Protein AF-A0A9P6WJU5-F1 (afdb_monomer_lite)

Foldseek 3Di:
DQDDDPDDDFDFDDQPLVVLVVVLVVVCVVPNPPDPVSVVSVVVSVVSVVVVDDRPDGDDDCVSVVSRVCVVVVVVVVVD

Sequence (80 aa):
MLLRVKNQVAKQQANPCLVIMSQMLNCWASNGEGNVACKGLEQELKGCMAKGIKVPPPPKPTLNYHAARLLPKIHKQEKK

pLDDT: mean 84.95, std 9.43, range [48.25, 95.31]

Radius of gyration: 22.63 Å; chains: 1; bounding box: 56×18×50 Å

InterPro domains:
  IPR017264 Small ribosomal subunit protein mS37, fungal-type [PTHR28066] (3-77)

Secondary structure (DSSP, 8-state):
-----SS----PPPPHHHHHHHHHHHHHHHH-TT-GGGHHHHHHHHHHHHTT-PPPPPPPP-HHHHHHHHHHHHHHHHT-

Organism: NCBI:txid460514

Structure (mmCIF, N/CA/C/O backbone):
data_AF-A0A9P6WJU5-F1
#
_entry.id   AF-A0A9P6WJU5-F1
#
loop_
_atom_site.group_PDB
_atom_site.id
_atom_site.type_symbol
_atom_site.label_atom_id
_atom_site.label_alt_id
_atom_site.label_comp_id
_atom_site.label_asym_id
_atom_site.label_entity_id
_atom_site.label_seq_id
_atom_site.pdbx_PDB_ins_code
_atom_site.Cartn_x
_atom_site.Cartn_y
_atom_site.Cartn_z
_atom_site.occupancy
_atom_site.B_iso_or_equiv
_atom_site.auth_seq_id
_atom_site.auth_comp_id
_atom_site.auth_asym_id
_atom_site.auth_atom_id
_atom_site.pdbx_PDB_model_num
ATOM 1 N N . MET A 1 1 ? -22.918 -14.118 28.326 1.00 60.19 1 MET A N 1
ATOM 2 C CA . MET A 1 1 ? -22.252 -14.223 27.008 1.00 60.19 1 MET A CA 1
ATOM 3 C C . MET A 1 1 ? -21.501 -12.922 26.756 1.00 60.19 1 MET A C 1
ATOM 5 O O . MET A 1 1 ? -22.106 -11.873 26.923 1.00 60.19 1 MET A O 1
ATOM 9 N N . LEU A 1 2 ? -20.196 -12.969 26.473 1.00 73.12 2 LEU A N 1
ATOM 10 C CA . LEU A 1 2 ? -19.341 -11.784 26.294 1.00 73.12 2 LEU A CA 1
ATOM 11 C C . LEU A 1 2 ? -19.115 -11.565 24.792 1.00 73.12 2 LEU A C 1
ATOM 13 O O . LEU A 1 2 ? -18.519 -12.420 24.139 1.00 73.12 2 LEU A O 1
ATOM 17 N N . LEU A 1 3 ? -19.607 -10.450 24.243 1.00 82.50 3 LEU A N 1
ATOM 18 C CA . LEU A 1 3 ? -19.423 -10.106 22.833 1.00 82.50 3 LEU A CA 1
ATOM 19 C C . LEU A 1 3 ? -18.003 -9.582 22.618 1.00 82.50 3 LEU A C 1
ATOM 21 O O . LEU A 1 3 ? -17.648 -8.502 23.091 1.00 82.50 3 LEU A O 1
ATOM 25 N N . ARG A 1 4 ? -17.187 -10.363 21.913 1.00 85.31 4 ARG A N 1
ATOM 26 C CA 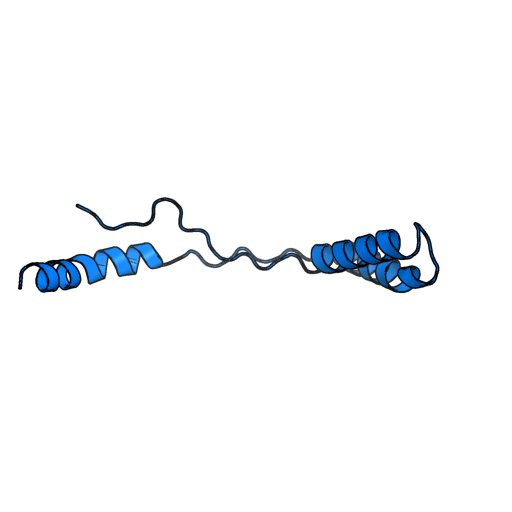. ARG A 1 4 ? -15.822 -9.988 21.539 1.00 85.31 4 ARG A CA 1
ATOM 27 C C . ARG A 1 4 ? -15.433 -10.617 20.210 1.00 85.31 4 ARG A C 1
ATOM 29 O O . ARG A 1 4 ? -15.826 -11.742 19.910 1.00 85.31 4 ARG A O 1
ATOM 36 N N . VAL A 1 5 ? -14.596 -9.918 19.458 1.00 87.19 5 VAL A N 1
ATOM 37 C CA . VAL A 1 5 ? -13.926 -10.447 18.271 1.00 87.19 5 VAL A CA 1
ATOM 38 C C . VAL A 1 5 ? -12.655 -11.171 18.710 1.00 87.19 5 VAL A C 1
ATOM 40 O O . VAL A 1 5 ? -11.806 -10.584 19.384 1.00 87.19 5 VAL A O 1
ATOM 43 N N . LYS A 1 6 ? -12.538 -12.453 18.337 1.00 82.94 6 LYS A N 1
ATOM 44 C CA . LYS A 1 6 ? -11.421 -13.333 18.727 1.00 82.94 6 LYS A CA 1
ATOM 45 C C . LYS A 1 6 ? -10.087 -12.885 18.116 1.00 82.94 6 LYS A C 1
ATOM 47 O O . LYS A 1 6 ? -9.103 -12.806 18.836 1.00 82.94 6 LYS A O 1
ATOM 52 N N . ASN A 1 7 ? -10.085 -12.527 16.830 1.00 81.94 7 ASN A N 1
ATOM 53 C CA . ASN A 1 7 ? -8.907 -12.043 16.108 1.00 81.94 7 ASN A CA 1
ATOM 54 C C . ASN A 1 7 ? -9.179 -10.635 15.573 1.00 81.94 7 ASN A C 1
ATOM 56 O O . ASN A 1 7 ? -9.779 -10.469 14.512 1.00 81.94 7 ASN A O 1
ATOM 60 N N . GLN A 1 8 ? -8.771 -9.609 16.318 1.00 79.38 8 GLN A N 1
ATOM 61 C CA . GLN A 1 8 ? -8.884 -8.231 15.849 1.00 79.38 8 GLN A CA 1
ATOM 62 C C . GLN A 1 8 ? -7.719 -7.929 14.898 1.00 79.38 8 GLN A C 1
ATOM 64 O O . GLN A 1 8 ? -6.616 -7.610 15.337 1.00 79.38 8 GLN A O 1
ATOM 69 N N . VAL A 1 9 ? -7.956 -8.044 13.593 1.00 80.94 9 VAL A N 1
ATOM 70 C CA . VAL A 1 9 ? -6.953 -7.700 12.578 1.00 80.94 9 VAL A CA 1
ATOM 71 C C . VAL A 1 9 ? -6.926 -6.183 12.405 1.00 80.94 9 VAL A C 1
ATOM 73 O O . VAL A 1 9 ? -7.922 -5.575 12.012 1.00 80.94 9 VAL A O 1
ATOM 76 N N . ALA A 1 10 ? -5.792 -5.557 12.714 1.00 79.31 10 ALA A N 1
ATOM 77 C CA . ALA A 1 10 ? -5.567 -4.154 12.391 1.00 79.31 10 ALA A CA 1
ATOM 78 C C . ALA A 1 10 ? -5.199 -4.028 10.907 1.00 79.31 10 ALA A C 1
ATOM 80 O O . ALA A 1 10 ? -4.395 -4.814 10.404 1.00 79.31 10 ALA A O 1
ATOM 81 N N . LYS A 1 11 ? -5.770 -3.041 10.204 1.00 76.75 11 LYS A N 1
ATOM 82 C CA . LYS A 1 11 ? -5.379 -2.758 8.818 1.00 76.75 11 LYS A CA 1
ATOM 83 C C . LYS A 1 11 ? -3.921 -2.305 8.806 1.00 76.75 11 LYS A C 1
ATOM 85 O O . LYS A 1 11 ? -3.606 -1.214 9.270 1.00 76.75 11 LYS A O 1
ATOM 90 N N . GLN A 1 12 ? -3.047 -3.165 8.300 1.00 75.25 12 GLN A N 1
ATOM 91 C CA . GLN A 1 12 ? -1.659 -2.826 8.027 1.00 75.25 12 GLN A CA 1
ATOM 92 C C . GLN A 1 12 ? -1.597 -2.079 6.699 1.00 75.25 12 GLN A C 1
ATOM 94 O O . GLN A 1 12 ? -2.214 -2.495 5.718 1.00 75.25 12 GLN A O 1
ATOM 99 N N . GLN A 1 13 ? -0.868 -0.967 6.671 1.00 76.75 13 GLN A N 1
ATOM 100 C CA . GLN A 1 13 ? -0.577 -0.299 5.414 1.00 76.75 13 GLN A CA 1
ATOM 101 C C . GLN A 1 13 ? 0.411 -1.166 4.629 1.00 76.75 13 GLN A C 1
ATOM 103 O O . GLN A 1 13 ? 1.398 -1.649 5.186 1.00 76.75 13 GLN A O 1
ATOM 108 N N . ALA A 1 14 ? 0.121 -1.410 3.352 1.00 76.88 14 ALA A N 1
ATOM 109 C CA . ALA A 1 14 ? 1.015 -2.179 2.499 1.00 76.88 14 ALA A CA 1
ATOM 110 C C . ALA A 1 14 ? 2.363 -1.457 2.364 1.00 76.88 14 ALA A C 1
ATOM 112 O O . ALA A 1 14 ? 2.415 -0.227 2.299 1.00 76.88 14 ALA A O 1
ATOM 113 N N . ASN A 1 15 ? 3.454 -2.223 2.314 1.00 83.06 15 ASN A N 1
ATOM 114 C CA . ASN A 1 15 ? 4.775 -1.652 2.086 1.00 83.06 15 ASN A CA 1
ATOM 115 C C . ASN A 1 15 ? 4.823 -1.033 0.674 1.00 83.06 15 ASN A C 1
ATOM 117 O O . ASN A 1 15 ? 4.543 -1.748 -0.293 1.00 83.06 15 ASN A O 1
ATOM 121 N N . PRO A 1 16 ? 5.194 0.253 0.528 1.00 84.75 16 PRO A N 1
ATOM 122 C CA . PRO A 1 16 ? 5.238 0.917 -0.774 1.00 84.75 16 PRO A CA 1
ATOM 123 C C . PRO A 1 16 ? 6.143 0.197 -1.786 1.00 84.75 16 PRO A C 1
ATOM 125 O O . PRO A 1 16 ? 5.810 0.145 -2.966 1.00 84.75 16 PRO A O 1
ATOM 128 N N . CYS A 1 17 ? 7.227 -0.449 -1.342 1.00 90.25 17 CYS A N 1
ATOM 129 C CA . CYS A 1 17 ? 8.121 -1.180 -2.244 1.00 90.25 17 CYS A CA 1
ATOM 130 C C . CYS A 1 17 ? 7.473 -2.442 -2.823 1.00 90.25 17 CYS A C 1
ATOM 132 O O . CYS A 1 17 ? 7.776 -2.820 -3.950 1.00 90.25 17 CYS A O 1
ATOM 134 N N . LEU A 1 18 ? 6.550 -3.078 -2.089 1.00 89.06 18 LEU A N 1
ATOM 135 C CA . LEU A 1 18 ? 5.810 -4.239 -2.598 1.00 89.06 18 LEU A CA 1
ATOM 136 C C . LEU A 1 18 ? 4.826 -3.841 -3.699 1.00 89.06 18 LEU A C 1
ATOM 138 O O . LEU A 1 18 ? 4.603 -4.613 -4.631 1.00 89.06 18 LEU A O 1
ATOM 142 N N . VAL A 1 19 ? 4.262 -2.634 -3.618 1.00 90.50 19 VAL A N 1
ATOM 143 C CA . VAL A 1 19 ? 3.388 -2.098 -4.668 1.00 90.50 19 VAL A CA 1
ATOM 144 C C . VAL A 1 19 ? 4.182 -1.905 -5.961 1.00 90.50 19 VAL A C 1
ATOM 146 O O . VAL A 1 19 ? 3.783 -2.424 -7.000 1.00 90.50 19 VAL A O 1
ATOM 149 N N . ILE A 1 20 ? 5.341 -1.246 -5.879 1.00 91.44 20 ILE A N 1
ATOM 150 C CA . ILE A 1 20 ? 6.226 -0.995 -7.030 1.00 91.44 20 ILE A CA 1
ATOM 151 C C . ILE A 1 20 ? 6.742 -2.315 -7.614 1.00 91.44 20 ILE A C 1
ATOM 153 O O . ILE A 1 20 ? 6.731 -2.512 -8.826 1.00 91.44 20 ILE A O 1
ATOM 157 N N . MET A 1 21 ? 7.118 -3.266 -6.757 1.00 92.06 21 MET A N 1
ATOM 158 C CA . MET A 1 21 ? 7.527 -4.606 -7.184 1.00 92.06 21 MET A CA 1
ATOM 159 C C . 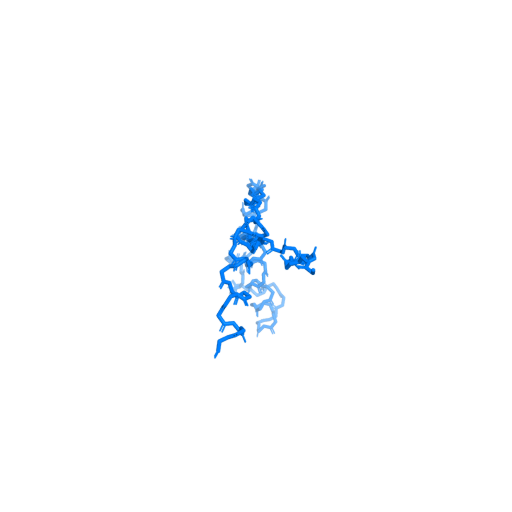MET A 1 21 ? 6.420 -5.306 -7.975 1.00 92.06 21 MET A C 1
ATOM 161 O O . MET A 1 21 ? 6.683 -5.886 -9.024 1.00 92.06 21 MET A O 1
ATOM 165 N N . SER A 1 22 ? 5.173 -5.218 -7.506 1.00 93.44 22 SER A N 1
ATOM 166 C CA . SER A 1 22 ? 4.029 -5.825 -8.196 1.00 93.44 22 SER A CA 1
ATOM 167 C C . SER A 1 22 ? 3.795 -5.179 -9.565 1.00 93.44 22 SER A C 1
ATOM 169 O O . SER A 1 22 ? 3.511 -5.872 -10.538 1.00 93.44 22 SER A O 1
ATOM 171 N N . GLN A 1 23 ? 3.971 -3.858 -9.670 1.00 92.44 23 GLN A N 1
ATOM 172 C CA . GLN A 1 23 ? 3.895 -3.139 -10.946 1.00 92.44 23 GLN A CA 1
ATOM 173 C C . GLN A 1 23 ? 5.015 -3.557 -11.909 1.00 92.44 23 GLN A C 1
ATOM 175 O O . GLN A 1 23 ? 4.753 -3.777 -13.090 1.00 92.44 23 GLN A O 1
ATOM 180 N N . MET A 1 24 ? 6.242 -3.725 -11.409 1.00 93.94 24 MET A N 1
ATOM 181 C CA . MET A 1 24 ? 7.379 -4.199 -12.202 1.00 93.94 24 MET A CA 1
ATOM 182 C C . MET A 1 24 ? 7.132 -5.610 -12.750 1.00 93.94 24 MET A C 1
ATOM 184 O O . MET A 1 24 ? 7.321 -5.848 -13.941 1.00 93.94 24 MET A O 1
ATOM 188 N N . LEU A 1 25 ? 6.637 -6.523 -11.908 1.00 94.19 25 LEU A N 1
ATOM 189 C CA . LEU A 1 25 ? 6.287 -7.886 -12.317 1.00 94.19 25 LEU A CA 1
ATOM 190 C C . LEU A 1 25 ? 5.169 -7.901 -13.366 1.00 94.19 25 LEU A C 1
ATOM 192 O O . LEU A 1 25 ? 5.260 -8.647 -14.336 1.00 94.19 25 LEU A O 1
ATOM 196 N N . ASN A 1 26 ? 4.158 -7.040 -13.231 1.00 94.25 26 ASN A N 1
ATOM 197 C CA . ASN A 1 26 ? 3.115 -6.890 -14.252 1.00 94.25 26 ASN A CA 1
ATOM 198 C C . ASN A 1 26 ? 3.678 -6.364 -15.581 1.00 94.25 26 ASN A C 1
ATOM 200 O O . ASN A 1 26 ? 3.246 -6.790 -16.656 1.00 94.25 26 ASN A O 1
ATOM 204 N N . CYS A 1 27 ? 4.661 -5.462 -15.520 1.00 95.25 27 CYS A N 1
ATOM 205 C CA . CYS A 1 27 ? 5.343 -4.961 -16.707 1.00 95.25 27 CYS A CA 1
ATOM 206 C C . CYS A 1 27 ? 6.117 -6.079 -17.420 1.00 95.25 27 CYS A C 1
ATOM 208 O O . CYS A 1 27 ? 5.965 -6.229 -18.634 1.00 95.25 27 CYS A O 1
ATOM 210 N N . TRP A 1 28 ? 6.865 -6.906 -16.680 1.00 95.31 28 TRP A N 1
ATOM 211 C CA . TRP A 1 28 ? 7.560 -8.074 -17.237 1.00 95.31 28 TRP A CA 1
ATOM 212 C C . TRP A 1 28 ? 6.601 -9.134 -17.774 1.00 95.31 28 TRP A C 1
ATOM 214 O O . TRP A 1 28 ? 6.846 -9.680 -18.846 1.00 95.31 28 TRP A O 1
ATOM 224 N N . ALA A 1 29 ? 5.482 -9.377 -17.092 1.00 95.06 29 ALA A N 1
ATOM 225 C CA . ALA A 1 29 ? 4.456 -10.301 -17.568 1.00 95.06 29 ALA A CA 1
ATOM 226 C C . ALA A 1 29 ? 3.855 -9.869 -18.918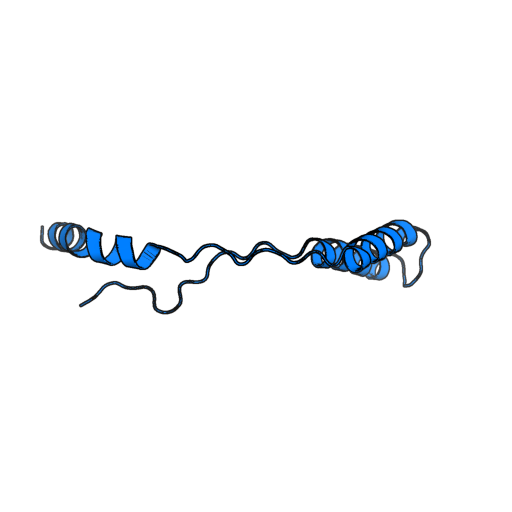 1.00 95.06 29 ALA A C 1
ATOM 228 O O . ALA A 1 29 ? 3.462 -10.720 -19.709 1.00 95.06 29 ALA A O 1
ATOM 229 N N . SER A 1 30 ? 3.804 -8.561 -19.191 1.00 94.56 30 SER A N 1
ATOM 230 C CA . SER A 1 30 ? 3.219 -8.017 -20.424 1.00 94.56 30 SER A CA 1
ATOM 231 C C . SER A 1 30 ? 4.237 -7.831 -21.555 1.00 94.56 30 SER A C 1
ATOM 233 O O . SER A 1 30 ? 3.8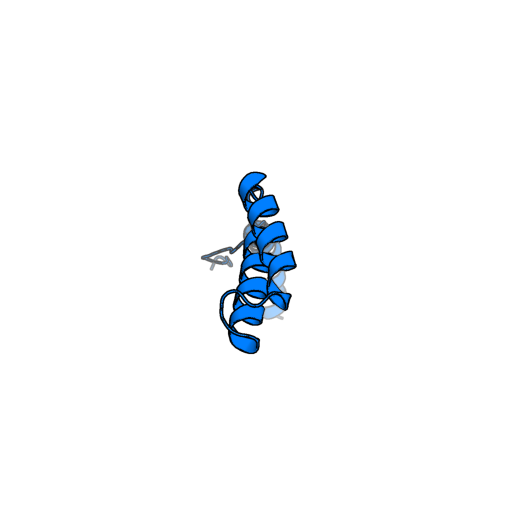91 -7.997 -22.720 1.00 94.56 30 SER A O 1
ATOM 235 N N . ASN A 1 31 ? 5.479 -7.456 -21.232 1.00 92.56 31 ASN A N 1
ATOM 236 C CA . ASN A 1 31 ? 6.475 -6.999 -22.213 1.00 92.56 31 ASN A CA 1
ATOM 237 C C . ASN A 1 31 ? 7.714 -7.905 -22.318 1.00 92.56 31 ASN A C 1
ATOM 239 O O . ASN A 1 31 ? 8.588 -7.642 -23.147 1.00 92.56 31 ASN A O 1
ATOM 243 N N . GLY A 1 32 ? 7.805 -8.938 -21.478 1.00 90.44 32 GLY A N 1
ATOM 244 C CA . GLY A 1 32 ? 8.995 -9.766 -21.314 1.00 90.44 32 GLY A CA 1
ATOM 245 C C . GLY A 1 32 ? 9.953 -9.230 -20.247 1.00 90.44 32 GLY A C 1
ATOM 246 O O . GLY A 1 32 ? 9.992 -8.034 -19.939 1.00 90.44 32 GLY A O 1
ATOM 247 N N . GLU A 1 33 ? 10.729 -10.144 -19.667 1.00 90.50 33 GLU A N 1
ATOM 248 C CA . GLU A 1 33 ? 11.764 -9.825 -18.685 1.00 90.50 33 GLU A CA 1
ATOM 249 C C . GLU A 1 33 ? 12.824 -8.889 -19.287 1.00 90.50 33 GLU A C 1
ATOM 251 O O . GLU A 1 33 ? 13.273 -9.077 -20.417 1.00 90.50 33 GLU A O 1
ATOM 256 N N . GLY A 1 34 ? 13.219 -7.858 -18.535 1.00 84.31 34 GLY A N 1
ATOM 257 C CA . GLY A 1 34 ? 14.292 -6.941 -18.941 1.00 84.31 34 GLY A CA 1
ATOM 258 C C . GLY A 1 34 ? 13.938 -5.982 -20.085 1.00 84.31 34 GLY A C 1
ATOM 259 O O . GLY A 1 34 ? 14.827 -5.322 -20.626 1.00 84.31 34 GLY A O 1
ATOM 260 N N . ASN A 1 35 ? 12.658 -5.870 -20.460 1.00 92.06 35 ASN A N 1
ATOM 261 C CA . ASN A 1 35 ? 12.228 -4.902 -21.466 1.00 92.06 35 ASN A CA 1
ATOM 262 C C . ASN A 1 35 ? 12.502 -3.458 -20.997 1.00 92.06 35 ASN A C 1
ATOM 264 O O . ASN A 1 35 ? 12.214 -3.090 -19.855 1.00 92.06 35 ASN A O 1
ATOM 268 N N . VAL A 1 36 ? 13.005 -2.611 -21.901 1.00 92.88 36 VAL A N 1
ATOM 269 C CA . VAL A 1 36 ? 13.297 -1.187 -21.654 1.00 92.88 36 VAL A CA 1
ATOM 270 C C . VAL A 1 36 ? 12.106 -0.401 -21.099 1.00 92.88 36 VAL A C 1
ATOM 272 O O . VAL A 1 36 ? 12.319 0.532 -20.325 1.00 92.88 36 VAL A O 1
ATOM 275 N N . ALA A 1 37 ? 10.871 -0.804 -21.416 1.00 90.50 37 ALA A N 1
ATOM 276 C CA . ALA A 1 37 ? 9.656 -0.207 -20.859 1.00 90.50 37 ALA A CA 1
ATOM 277 C C . ALA A 1 37 ? 9.562 -0.345 -19.323 1.00 90.50 37 ALA A C 1
ATOM 279 O O . ALA A 1 37 ? 8.987 0.517 -18.661 1.00 90.50 37 ALA A O 1
ATOM 280 N N . CYS A 1 38 ? 10.162 -1.390 -18.743 1.00 93.25 38 CYS A N 1
ATOM 281 C CA . CYS A 1 38 ? 10.110 -1.683 -17.307 1.00 93.25 38 CYS A CA 1
ATOM 282 C C . CYS A 1 38 ? 11.299 -1.102 -16.521 1.00 93.25 38 CYS A C 1
ATOM 284 O O . CYS A 1 38 ? 11.286 -1.106 -15.289 1.00 93.25 38 CYS A O 1
ATOM 286 N N . LYS A 1 39 ? 12.299 -0.534 -17.210 1.00 93.00 39 LYS A N 1
ATOM 287 C CA . LYS A 1 39 ? 13.550 -0.047 -16.605 1.00 93.00 39 LYS A CA 1
ATOM 288 C C . LYS A 1 39 ? 13.333 1.066 -15.572 1.00 93.00 39 LYS A C 1
ATOM 290 O O . LYS A 1 39 ? 14.073 1.157 -14.594 1.00 93.00 39 LYS A O 1
ATOM 295 N N . GLY A 1 40 ? 12.306 1.897 -15.770 1.00 92.94 40 GLY A N 1
ATOM 296 C CA . GLY A 1 40 ? 11.911 2.920 -14.797 1.00 92.94 40 GLY A CA 1
ATOM 297 C C . GLY A 1 40 ? 11.420 2.310 -13.481 1.00 92.94 40 GLY A C 1
ATOM 298 O O . GLY A 1 40 ? 11.878 2.705 -12.411 1.00 92.94 40 GLY A O 1
ATOM 299 N N . LEU A 1 41 ? 10.570 1.281 -13.563 1.00 92.88 41 LEU A N 1
ATOM 300 C CA . LEU A 1 41 ? 10.052 0.555 -12.397 1.00 92.88 41 LEU A CA 1
ATOM 301 C C . LEU A 1 41 ? 11.169 -0.188 -11.652 1.00 92.88 41 LEU A C 1
ATOM 303 O O . LEU A 1 41 ? 11.171 -0.220 -10.424 1.00 92.88 41 LEU A O 1
ATOM 307 N N . GLU A 1 42 ? 12.157 -0.726 -12.370 1.00 90.88 42 GLU A N 1
ATOM 308 C CA . GLU A 1 42 ? 13.338 -1.348 -11.757 1.00 90.88 42 GLU A CA 1
ATOM 309 C C . GLU A 1 42 ? 14.181 -0.346 -10.955 1.00 90.88 42 GLU A C 1
ATOM 311 O O . GLU A 1 42 ? 14.637 -0.653 -9.848 1.00 90.88 42 GLU A O 1
ATOM 316 N N . GLN A 1 43 ? 14.407 0.856 -11.495 1.00 93.31 43 GLN A N 1
ATOM 317 C CA . GLN A 1 43 ? 15.138 1.913 -10.788 1.00 93.31 43 GLN A CA 1
ATOM 318 C C . GLN A 1 43 ? 14.367 2.400 -9.560 1.00 93.31 43 GLN A C 1
ATOM 320 O O . GLN A 1 43 ? 14.958 2.581 -8.491 1.00 93.31 43 GLN A O 1
ATOM 325 N N . GLU A 1 44 ? 13.051 2.557 -9.688 1.00 91.00 44 GLU A N 1
ATOM 326 C CA . GLU A 1 44 ? 12.184 2.960 -8.586 1.00 91.00 44 GLU A CA 1
ATOM 327 C C . GLU A 1 44 ? 12.158 1.905 -7.470 1.00 91.00 44 GLU A C 1
ATOM 329 O O . GLU A 1 44 ? 12.314 2.240 -6.292 1.00 91.00 44 GLU A O 1
ATOM 334 N N . LEU A 1 45 ? 12.072 0.620 -7.832 1.00 91.81 45 LEU A N 1
ATOM 335 C CA . LEU A 1 45 ? 12.123 -0.489 -6.883 1.00 91.81 45 LEU A CA 1
ATOM 336 C C . LEU A 1 45 ? 13.460 -0.523 -6.135 1.00 91.81 45 LEU A C 1
ATOM 338 O O . LEU A 1 45 ? 13.468 -0.599 -4.903 1.00 91.81 45 LEU A O 1
ATOM 342 N N . LYS A 1 46 ? 14.585 -0.401 -6.853 1.00 90.69 46 LYS A N 1
ATOM 343 C CA . LYS A 1 46 ? 15.926 -0.324 -6.244 1.00 90.69 46 LYS A CA 1
ATOM 344 C C . LYS A 1 46 ? 16.030 0.847 -5.269 1.00 90.69 46 LYS A C 1
ATOM 346 O O . LYS A 1 46 ? 16.514 0.669 -4.152 1.00 90.69 46 LYS A O 1
ATOM 351 N N . GLY A 1 47 ? 15.527 2.019 -5.656 1.00 91.50 47 GLY A N 1
ATOM 352 C CA . GLY A 1 47 ? 15.480 3.192 -4.784 1.00 91.50 47 GLY A CA 1
ATOM 353 C C . GLY A 1 47 ? 14.617 2.971 -3.539 1.00 91.50 47 GLY A C 1
ATOM 354 O O . GLY A 1 47 ? 15.005 3.367 -2.439 1.00 91.50 47 GLY A O 1
ATOM 355 N N . CYS A 1 48 ? 13.471 2.306 -3.683 1.00 90.00 48 CYS A N 1
ATOM 356 C CA . CYS A 1 48 ? 12.585 2.002 -2.563 1.00 90.00 48 CYS A CA 1
ATOM 357 C C . CYS A 1 48 ? 13.227 1.022 -1.570 1.00 90.00 48 CYS A C 1
ATOM 359 O O . CYS A 1 48 ? 13.224 1.271 -0.362 1.00 90.00 48 CYS A O 1
ATOM 361 N N . MET A 1 49 ? 13.831 -0.061 -2.071 1.00 87.94 49 MET A N 1
ATOM 362 C CA . MET A 1 49 ? 14.492 -1.069 -1.237 1.00 87.94 49 MET A CA 1
ATOM 363 C C . MET A 1 49 ? 15.724 -0.502 -0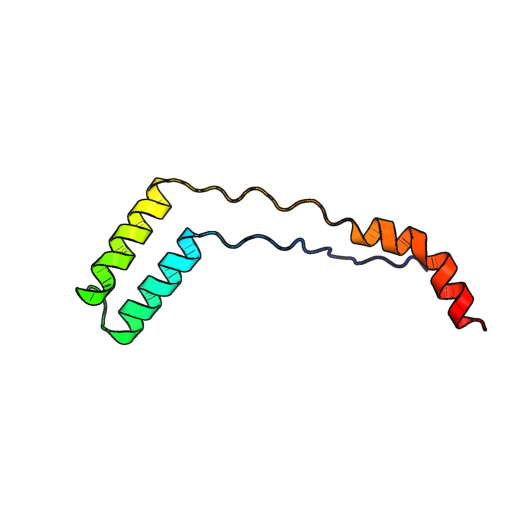.521 1.00 87.94 49 MET A C 1
ATOM 365 O O . MET A 1 49 ? 15.915 -0.779 0.662 1.00 87.94 49 MET A O 1
ATOM 369 N N . ALA A 1 50 ? 16.508 0.350 -1.192 1.00 87.44 50 ALA A N 1
ATOM 370 C CA . ALA A 1 50 ? 17.673 1.008 -0.599 1.00 87.44 50 ALA A CA 1
ATOM 371 C C . ALA A 1 50 ? 17.306 1.951 0.560 1.00 87.44 50 ALA A C 1
ATOM 373 O O . ALA A 1 50 ? 18.058 2.062 1.526 1.00 87.44 50 ALA A O 1
ATOM 374 N N . LYS A 1 51 ? 16.135 2.600 0.505 1.00 83.31 51 LYS A N 1
ATOM 375 C CA . LYS A 1 51 ? 15.646 3.470 1.589 1.00 83.31 51 LYS A CA 1
ATOM 376 C C . LYS A 1 51 ? 15.239 2.702 2.851 1.00 83.31 51 LYS A C 1
ATOM 378 O O . LYS A 1 51 ? 15.058 3.331 3.890 1.00 83.31 51 LYS A O 1
ATOM 383 N N . GLY A 1 52 ? 15.072 1.377 2.786 1.00 70.31 52 GLY A N 1
ATOM 384 C CA . GLY A 1 52 ? 14.768 0.552 3.959 1.00 70.31 52 GLY A CA 1
ATOM 385 C C . GLY A 1 52 ? 13.489 0.977 4.689 1.00 70.31 52 GLY A C 1
ATOM 386 O O . GLY A 1 52 ? 13.463 0.998 5.920 1.00 70.31 52 GLY A O 1
ATOM 387 N N . ILE A 1 53 ? 12.441 1.355 3.944 1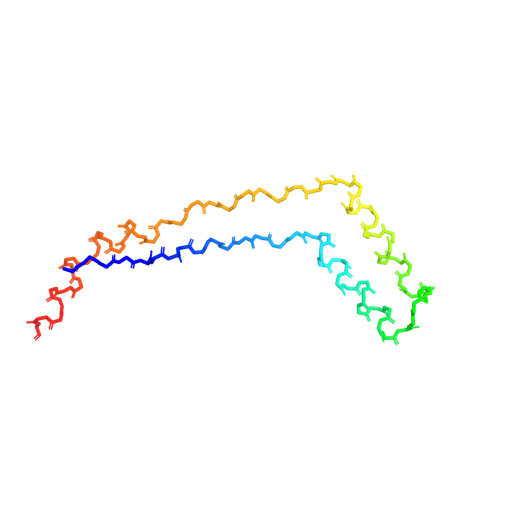.00 71.31 53 ILE A N 1
ATOM 388 C CA . ILE A 1 53 ? 11.197 1.896 4.509 1.00 71.31 53 ILE A CA 1
ATOM 389 C C . ILE A 1 53 ? 10.532 0.829 5.388 1.00 71.31 53 ILE A C 1
ATOM 391 O O . ILE A 1 53 ? 9.954 -0.144 4.897 1.00 71.31 53 ILE A O 1
ATOM 395 N N . LYS A 1 54 ? 10.603 1.021 6.708 1.00 70.06 54 LYS A N 1
ATOM 396 C CA . LYS A 1 54 ? 9.865 0.220 7.687 1.00 70.06 54 LYS A CA 1
ATOM 397 C C . LYS A 1 54 ? 8.488 0.844 7.874 1.00 70.06 54 LYS A C 1
ATOM 399 O O . LYS A 1 54 ? 8.382 1.986 8.313 1.00 70.06 54 LYS A O 1
ATOM 404 N N . VAL A 1 55 ? 7.436 0.097 7.544 1.00 74.25 55 VAL A N 1
ATOM 405 C CA . VAL A 1 55 ? 6.064 0.531 7.824 1.00 74.25 55 VAL A CA 1
ATOM 406 C C . VAL A 1 55 ? 5.855 0.485 9.342 1.00 74.25 55 VAL A C 1
ATOM 408 O O . VAL A 1 55 ? 6.107 -0.565 9.943 1.00 74.25 55 VAL A O 1
ATOM 411 N N . PRO A 1 56 ? 5.433 1.589 9.985 1.00 78.62 56 PRO A N 1
ATOM 412 C CA . PRO A 1 56 ? 5.154 1.576 11.412 1.00 78.62 56 PRO A CA 1
ATOM 413 C C . PRO A 1 56 ? 4.027 0.579 11.725 1.00 78.62 56 PRO A C 1
ATOM 415 O O . PRO A 1 56 ? 3.097 0.422 10.928 1.00 78.62 56 PRO A O 1
ATOM 418 N N . PRO A 1 57 ? 4.092 -0.116 12.875 1.00 77.56 57 PRO A N 1
ATOM 419 C CA . PRO A 1 57 ? 3.058 -1.066 13.253 1.00 77.56 57 PRO A CA 1
ATOM 420 C C . PRO A 1 57 ? 1.705 -0.349 13.370 1.00 77.56 57 PRO A C 1
ATOM 422 O O . PRO A 1 57 ? 1.648 0.777 13.875 1.00 77.56 57 PRO A O 1
ATOM 425 N N . PRO A 1 58 ? 0.605 -0.981 12.925 1.00 81.56 58 PRO A N 1
ATOM 426 C CA . PRO A 1 58 ? -0.704 -0.360 13.008 1.00 81.56 58 PRO A CA 1
ATOM 427 C C . PRO A 1 58 ? -1.119 -0.177 14.476 1.00 81.56 58 PRO A C 1
ATOM 429 O O . PRO A 1 58 ? -0.744 -0.982 15.339 1.00 81.56 58 PRO A O 1
ATOM 432 N N . PRO A 1 59 ? -1.928 0.851 14.779 1.00 82.25 59 PRO A N 1
ATOM 433 C CA . PRO A 1 59 ? -2.446 1.055 16.123 1.00 82.25 59 PRO A CA 1
ATOM 434 C C . PRO A 1 59 ? -3.305 -0.137 16.566 1.00 82.25 59 PRO A C 1
ATOM 436 O O . PRO A 1 59 ? -3.994 -0.777 15.766 1.00 82.25 59 PRO A O 1
ATOM 439 N N . LYS A 1 60 ? -3.271 -0.434 17.870 1.00 82.75 60 LYS A N 1
ATOM 440 C CA . LYS A 1 60 ? -4.036 -1.543 18.452 1.00 82.75 60 LYS A CA 1
ATOM 441 C C . LYS A 1 60 ? -5.546 -1.303 18.265 1.00 82.75 60 LYS A C 1
ATOM 443 O O . LYS A 1 60 ? -6.029 -0.221 18.595 1.00 82.75 60 LYS A O 1
ATOM 448 N N . PRO A 1 61 ? -6.312 -2.295 17.782 1.00 85.44 61 PRO A N 1
ATOM 449 C CA . PRO A 1 61 ? -7.737 -2.126 17.516 1.00 85.44 61 PRO A CA 1
ATOM 450 C C . PRO A 1 61 ? -8.559 -2.052 18.814 1.00 85.44 61 PRO A C 1
ATOM 452 O O . PRO A 1 61 ? -8.517 -2.959 19.645 1.00 85.44 61 PRO A O 1
ATOM 455 N N . THR A 1 62 ? -9.392 -1.019 18.962 1.00 89.88 62 THR A N 1
ATOM 456 C CA . THR A 1 62 ? -10.219 -0.771 20.165 1.00 89.88 62 THR A CA 1
ATOM 457 C C . THR A 1 62 ? -11.621 -1.394 20.109 1.00 89.88 62 THR A C 1
ATOM 459 O O . THR A 1 62 ? -12.431 -1.191 21.009 1.00 89.88 62 THR A O 1
ATOM 462 N N . LEU A 1 63 ? -11.930 -2.193 19.082 1.00 88.56 63 LEU A N 1
ATOM 463 C CA . LEU A 1 63 ? -13.271 -2.757 18.857 1.00 88.56 63 LEU A CA 1
ATOM 464 C C . LEU A 1 63 ? -13.830 -3.514 20.077 1.00 88.56 63 LEU A C 1
ATOM 466 O O . LEU A 1 63 ? -14.975 -3.292 20.460 1.00 88.56 63 LEU A O 1
ATOM 470 N N . ASN A 1 64 ? -13.022 -4.361 20.723 1.00 90.31 64 ASN A N 1
ATOM 471 C CA . ASN A 1 64 ? -13.457 -5.139 21.890 1.00 90.31 64 ASN A CA 1
ATOM 472 C C . ASN A 1 64 ? -13.809 -4.268 23.110 1.00 90.31 64 ASN A C 1
ATOM 474 O O . ASN A 1 64 ? -14.706 -4.629 23.871 1.00 90.31 64 ASN A O 1
ATOM 478 N N . TYR A 1 65 ? -13.174 -3.102 23.268 1.00 90.62 65 TYR A N 1
ATOM 479 C CA . TYR A 1 65 ? -13.539 -2.138 24.311 1.00 90.62 65 TYR A CA 1
ATOM 480 C C . TYR A 1 65 ? -14.960 -1.601 24.085 1.00 90.62 65 TYR A C 1
ATOM 482 O O . TYR A 1 65 ? -15.790 -1.595 24.998 1.00 90.62 65 TYR A O 1
ATOM 490 N N . HIS A 1 66 ? -15.277 -1.216 22.847 1.00 91.12 66 HIS A N 1
ATOM 491 C CA . HIS A 1 66 ? -16.606 -0.716 22.499 1.00 91.12 66 HIS A CA 1
ATOM 492 C C . HIS A 1 66 ? -17.673 -1.816 22.534 1.00 91.12 66 HIS A C 1
ATOM 494 O O . HIS A 1 66 ? -18.769 -1.574 23.041 1.00 91.12 66 HIS A O 1
ATOM 500 N N . ALA A 1 67 ? -17.351 -3.027 22.071 1.00 89.62 67 ALA A N 1
ATOM 501 C CA . ALA A 1 67 ? -18.258 -4.173 22.109 1.00 89.62 67 ALA A CA 1
ATOM 502 C C . ALA A 1 67 ? -18.697 -4.502 23.544 1.00 89.62 67 ALA A C 1
ATOM 504 O O . ALA A 1 67 ? -19.893 -4.629 23.804 1.00 89.62 67 ALA A O 1
ATOM 505 N N . ALA A 1 68 ? -17.757 -4.542 24.495 1.00 89.31 68 ALA A N 1
ATOM 506 C CA . ALA A 1 68 ? -18.070 -4.776 25.903 1.00 89.31 68 ALA A CA 1
ATOM 507 C C . ALA A 1 68 ? -18.936 -3.654 26.507 1.00 89.31 68 ALA A C 1
ATOM 509 O O . ALA A 1 68 ? -19.899 -3.932 27.222 1.00 89.31 68 ALA A O 1
ATOM 510 N N . ARG A 1 69 ? -18.636 -2.386 26.186 1.00 90.56 69 ARG A N 1
ATOM 511 C CA . ARG A 1 69 ? -19.385 -1.221 26.689 1.00 90.56 69 ARG A CA 1
ATOM 512 C C . ARG A 1 69 ? -20.823 -1.156 26.159 1.00 90.56 69 ARG A C 1
ATOM 514 O O . ARG A 1 69 ? -21.715 -0.699 26.873 1.00 90.56 69 ARG A O 1
ATOM 521 N N . LEU A 1 70 ? -21.049 -1.556 24.908 1.00 90.25 70 LEU A N 1
ATOM 522 C CA . LEU A 1 70 ? -22.350 -1.437 24.236 1.00 90.25 70 LEU A CA 1
ATOM 523 C C . LEU A 1 70 ? -23.249 -2.663 24.417 1.00 90.25 70 LEU A C 1
ATOM 525 O O . LEU A 1 70 ? -24.470 -2.527 24.332 1.00 90.25 70 LEU A O 1
ATOM 529 N N . LEU A 1 71 ? -22.675 -3.824 24.739 1.00 89.19 71 LEU A N 1
ATOM 530 C CA . LEU A 1 71 ? -23.398 -5.072 24.986 1.00 89.19 71 LEU A CA 1
ATOM 531 C C . LEU A 1 71 ? -24.673 -4.934 25.850 1.00 89.19 71 LEU A C 1
ATOM 533 O O . LEU A 1 71 ? -25.721 -5.417 25.417 1.00 89.19 71 LEU A O 1
ATOM 537 N N . PRO A 1 72 ? -24.666 -4.257 27.020 1.00 87.12 72 PRO A N 1
ATOM 538 C CA . PRO A 1 72 ? -25.874 -4.137 27.844 1.00 87.12 72 PRO A CA 1
ATOM 539 C C . PRO A 1 72 ? -26.991 -3.309 27.191 1.00 87.12 72 PRO A C 1
ATOM 541 O O . PRO A 1 72 ? -28.161 -3.499 27.523 1.00 87.12 72 PRO A O 1
ATOM 544 N N . LYS A 1 73 ? -26.659 -2.393 26.271 1.00 86.19 73 LYS A N 1
ATOM 545 C CA . LYS A 1 73 ? -27.652 -1.595 25.534 1.00 86.19 73 LYS A CA 1
ATOM 546 C C . LYS A 1 73 ? -28.280 -2.394 24.394 1.00 86.19 73 LYS A C 1
ATOM 548 O O . LYS A 1 73 ? -29.486 -2.306 24.204 1.00 86.19 73 LYS A O 1
ATOM 553 N N . ILE A 1 74 ? -27.479 -3.197 23.696 1.00 85.31 74 ILE A N 1
ATOM 554 C CA . ILE A 1 74 ? -27.926 -4.029 22.570 1.00 85.31 74 ILE A CA 1
ATOM 555 C C . ILE A 1 74 ? -28.877 -5.131 23.063 1.00 85.31 74 ILE A C 1
ATOM 557 O O . ILE A 1 74 ? -29.993 -5.245 22.569 1.00 85.31 74 ILE A O 1
ATOM 561 N N . HIS A 1 75 ? -28.512 -5.867 24.119 1.00 82.50 75 HIS A N 1
ATOM 562 C CA . HIS A 1 75 ? -29.388 -6.906 24.686 1.00 82.50 75 HIS A CA 1
ATOM 563 C C . HIS A 1 75 ? -30.716 -6.364 25.244 1.00 82.50 75 HIS A C 1
ATOM 565 O O . HIS A 1 75 ? -31.702 -7.094 25.298 1.00 82.50 75 HIS A O 1
ATOM 571 N N . LYS A 1 76 ? -30.762 -5.099 25.687 1.00 75.81 76 LYS A N 1
ATOM 572 C CA . LYS A 1 76 ? -32.011 -4.460 26.135 1.00 75.81 76 LYS A CA 1
ATOM 573 C C . LYS A 1 76 ? -32.971 -4.162 24.982 1.00 75.81 76 LYS A C 1
ATOM 575 O O . LYS A 1 76 ? -34.167 -4.090 25.231 1.00 75.81 76 LYS A O 1
ATOM 580 N N . GLN A 1 77 ? -32.460 -3.965 23.767 1.00 68.38 77 GLN A N 1
ATOM 581 C CA . GLN A 1 77 ? -33.285 -3.729 22.582 1.00 68.38 77 GLN A CA 1
ATOM 582 C C . GLN A 1 77 ? -33.852 -5.026 21.996 1.00 68.38 77 GLN A C 1
ATOM 584 O O . GLN A 1 77 ? -34.952 -4.987 21.473 1.00 68.38 77 GLN A O 1
ATOM 589 N N . GLU A 1 78 ? -33.168 -6.165 22.146 1.00 59.88 78 GLU A N 1
ATOM 590 C CA . GLU A 1 78 ? -33.688 -7.467 21.684 1.00 59.88 78 GLU A CA 1
ATOM 591 C C . GLU A 1 78 ? -34.803 -8.060 22.555 1.00 59.88 78 GLU A C 1
ATOM 593 O O . GLU A 1 78 ? -35.555 -8.911 22.097 1.00 59.88 78 GLU A O 1
ATOM 598 N N . LYS A 1 79 ? -34.911 -7.657 23.826 1.00 58.22 79 LYS A N 1
ATOM 599 C CA . LYS A 1 79 ? -35.953 -8.165 24.740 1.00 58.22 79 LYS A CA 1
ATOM 600 C C . LYS A 1 79 ? -37.262 -7.367 24.697 1.00 58.22 79 LYS A C 1
ATOM 602 O O . LYS A 1 79 ? -38.097 -7.553 25.582 1.00 58.22 79 LYS A O 1
ATOM 607 N N . LYS A 1 80 ? -37.405 -6.445 23.748 1.00 48.25 80 LYS A N 1
ATOM 608 C CA . LYS A 1 80 ? -38.566 -5.569 23.587 1.00 48.25 80 LYS A CA 1
ATOM 609 C C . LYS A 1 80 ? -39.263 -5.895 22.277 1.00 48.25 80 LYS A C 1
ATOM 611 O O . LYS A 1 80 ? -40.507 -5.825 22.279 1.00 48.25 80 LYS A O 1
#